Protein AF-A0A565EBA2-F1 (afdb_monomer_lite)

Radius of gyration: 13.95 Å; chains: 1; bounding box: 31×32×30 Å

pLDDT: mean 85.7, std 12.42, range [51.34, 98.19]

Secondary structure (DSSP, 8-state):
--S-TT-EEEEPHHHHHHH---TTS--HHHHHHHHTTTSS---EEEE--S-SS-TT---HHHHHHHHHHHHHHHTT-GGGS-B--

Structure (mmCIF, N/CA/C/O backbone):
data_AF-A0A565EBA2-F1
#
_entry.id   AF-A0A565EBA2-F1
#
loop_
_atom_site.group_PDB
_atom_site.id
_atom_site.type_symbol
_atom_site.label_atom_id
_atom_site.label_alt_id
_atom_site.label_comp_id
_atom_site.label_asym_id
_atom_site.label_entity_id
_atom_site.label_seq_id
_atom_site.pdbx_PDB_ins_code
_atom_site.Cartn_x
_atom_site.Cartn_y
_atom_site.Cartn_z
_atom_site.o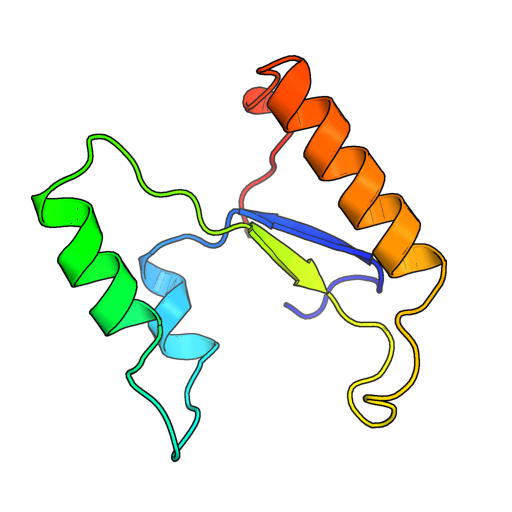ccupancy
_atom_site.B_iso_or_equiv
_atom_site.auth_seq_id
_atom_site.auth_comp_id
_atom_site.auth_asym_id
_atom_site.auth_atom_id
_atom_site.pdbx_PDB_model_num
ATOM 1 N N . MET A 1 1 ? -2.090 -2.342 -11.962 1.00 83.62 1 MET A N 1
ATOM 2 C CA . MET A 1 1 ? -3.111 -1.296 -11.729 1.00 83.62 1 MET A CA 1
ATOM 3 C C . MET A 1 1 ? -3.291 -0.365 -12.930 1.00 83.62 1 MET A C 1
ATOM 5 O O . MET A 1 1 ? -4.198 0.449 -12.881 1.00 83.62 1 MET A O 1
ATOM 9 N N . ASN A 1 2 ? -2.483 -0.499 -13.998 1.00 85.94 2 ASN A N 1
ATOM 10 C CA . ASN A 1 2 ? -2.519 0.384 -15.174 1.00 85.94 2 ASN A CA 1
ATOM 11 C C . ASN A 1 2 ? -2.374 1.872 -14.807 1.00 85.94 2 ASN A C 1
ATOM 13 O O . ASN A 1 2 ? -3.076 2.732 -15.326 1.00 85.94 2 ASN A O 1
ATOM 17 N N . LEU A 1 3 ? -1.492 2.133 -13.842 1.00 91.44 3 LEU A N 1
ATOM 18 C CA . LEU A 1 3 ? -1.094 3.470 -13.421 1.00 91.44 3 LEU A CA 1
ATOM 19 C C . LEU A 1 3 ? 0.303 3.765 -13.963 1.00 91.44 3 LEU A C 1
ATOM 21 O O . LEU A 1 3 ? 0.994 2.8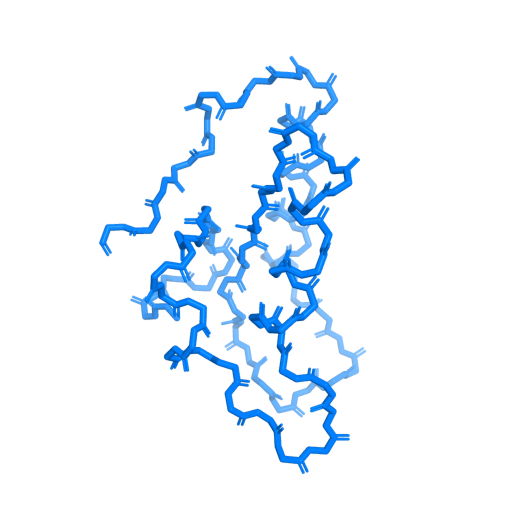70 -14.457 1.00 91.44 3 LEU A O 1
ATOM 25 N N . GLU A 1 4 ? 0.743 5.004 -13.800 1.00 93.44 4 GLU A N 1
ATOM 26 C CA . GLU A 1 4 ? 2.136 5.354 -14.035 1.00 93.44 4 GLU A CA 1
ATOM 27 C C . GLU A 1 4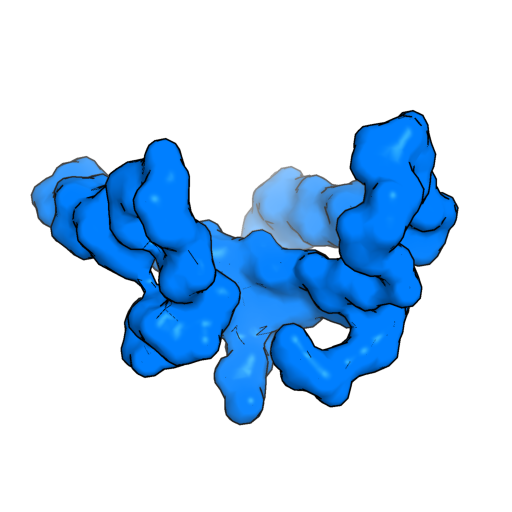 ? 3.068 4.593 -13.073 1.00 93.44 4 GLU A C 1
ATOM 29 O O . GLU A 1 4 ? 2.725 4.392 -11.900 1.00 93.44 4 GLU A O 1
ATOM 34 N N . PRO A 1 5 ? 4.267 4.175 -13.519 1.00 92.44 5 PRO A N 1
ATOM 35 C CA . PRO A 1 5 ? 5.254 3.557 -12.644 1.00 92.44 5 PRO A CA 1
ATOM 36 C C . PRO A 1 5 ? 5.516 4.377 -11.375 1.00 92.44 5 PRO A C 1
ATOM 38 O O . PRO A 1 5 ? 5.642 5.599 -11.413 1.00 92.44 5 PRO A O 1
ATOM 41 N N . GLY A 1 6 ? 5.612 3.707 -10.231 1.00 93.44 6 GLY A N 1
ATOM 42 C CA . GLY A 1 6 ? 5.783 4.337 -8.924 1.00 93.44 6 GLY A CA 1
ATOM 43 C C . GLY A 1 6 ? 4.503 4.914 -8.320 1.00 93.44 6 GLY A C 1
ATOM 44 O O . GLY A 1 6 ? 4.510 5.239 -7.135 1.00 93.44 6 GLY A O 1
ATOM 45 N N . GLU A 1 7 ? 3.387 5.012 -9.039 1.00 95.50 7 GLU A N 1
ATOM 46 C CA . GLU A 1 7 ? 2.133 5.351 -8.373 1.00 95.50 7 GLU A CA 1
ATOM 47 C C . GLU A 1 7 ? 1.715 4.260 -7.389 1.00 95.50 7 GLU A C 1
ATOM 49 O O . GLU A 1 7 ? 1.855 3.067 -7.660 1.00 95.50 7 GLU A O 1
ATOM 54 N N . PHE A 1 8 ? 1.166 4.677 -6.249 1.00 95.88 8 PHE A N 1
ATOM 55 C CA . PHE A 1 8 ? 0.647 3.766 -5.240 1.00 95.88 8 PHE A CA 1
ATOM 56 C C . PHE A 1 8 ? -0.811 4.056 -4.915 1.00 95.88 8 PHE A C 1
ATOM 58 O O . PHE A 1 8 ? -1.270 5.199 -5.019 1.00 95.88 8 PHE A O 1
ATOM 65 N N . ARG A 1 9 ? -1.541 3.007 -4.541 1.00 96.00 9 ARG A N 1
ATOM 66 C CA . ARG A 1 9 ? -2.943 3.073 -4.121 1.00 96.00 9 ARG A CA 1
ATOM 67 C C . ARG A 1 9 ? -3.216 2.074 -3.010 1.00 96.00 9 ARG A C 1
ATOM 69 O O . ARG A 1 9 ? -2.569 1.026 -2.937 1.00 96.00 9 ARG A O 1
ATOM 76 N N . VAL A 1 10 ? -4.206 2.387 -2.184 1.00 95.12 10 VAL A N 1
ATOM 77 C CA . VAL A 1 10 ? -4.854 1.386 -1.336 1.00 95.12 10 VAL A CA 1
ATOM 78 C C . VAL A 1 10 ? -5.689 0.490 -2.240 1.00 95.12 10 VAL A C 1
ATOM 80 O O . VAL A 1 10 ? -6.511 0.982 -3.012 1.00 95.12 10 VAL A O 1
ATOM 83 N N . ILE A 1 11 ? -5.442 -0.813 -2.181 1.00 92.06 11 ILE A N 1
ATOM 84 C CA . ILE A 1 11 ? -6.180 -1.809 -2.950 1.00 92.06 11 ILE A CA 1
ATOM 85 C C . ILE A 1 11 ? -7.391 -2.237 -2.111 1.00 92.06 11 ILE A C 1
ATOM 87 O O . ILE A 1 11 ? -7.189 -2.781 -1.022 1.00 92.06 11 ILE A O 1
ATOM 91 N N . PRO A 1 12 ? -8.625 -2.014 -2.592 1.00 89.00 12 PRO A N 1
ATOM 92 C CA . PRO A 1 12 ? -9.820 -2.484 -1.904 1.00 89.00 12 PRO A CA 1
ATOM 93 C C . PRO A 1 12 ? -9.899 -4.013 -1.906 1.00 89.00 12 PRO A C 1
ATOM 95 O O . PRO A 1 12 ? -9.453 -4.664 -2.860 1.00 89.00 12 PRO A O 1
ATOM 98 N N . SER A 1 13 ? -10.487 -4.581 -0.851 1.00 80.19 13 SER A N 1
ATOM 99 C CA . SER A 1 13 ? -10.637 -6.027 -0.629 1.00 80.19 13 SER A CA 1
ATOM 100 C C . SER A 1 13 ? -11.220 -6.749 -1.842 1.00 80.19 13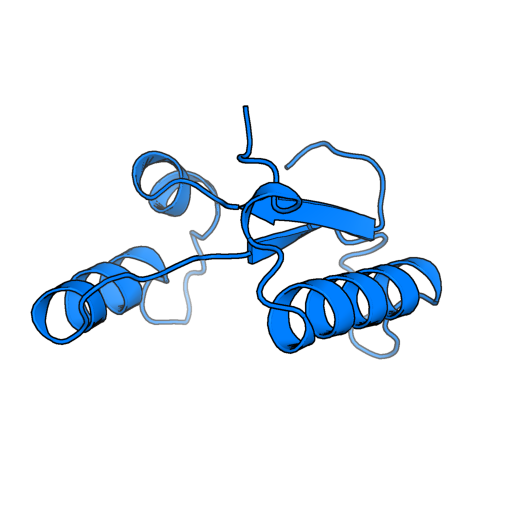 SER A C 1
ATOM 102 O O . SER A 1 13 ? -10.715 -7.791 -2.257 1.00 80.19 13 SER A O 1
ATOM 104 N N . GLU A 1 14 ? -12.215 -6.142 -2.484 1.00 79.00 14 GLU A N 1
ATOM 105 C CA . GLU A 1 14 ? -12.977 -6.717 -3.598 1.00 79.00 14 GLU A CA 1
ATOM 106 C C . GLU A 1 14 ? -12.139 -6.834 -4.880 1.00 79.00 14 GLU A C 1
ATOM 108 O O . GLU A 1 14 ? -12.521 -7.520 -5.831 1.00 79.00 14 GLU A O 1
ATOM 113 N N . ARG A 1 15 ? -10.992 -6.146 -4.941 1.00 79.62 15 ARG A N 1
ATOM 114 C CA . ARG A 1 15 ? -10.078 -6.196 -6.087 1.00 79.62 15 ARG A CA 1
ATOM 115 C C . ARG A 1 15 ? -8.912 -7.159 -5.897 1.00 79.62 15 ARG A C 1
ATOM 117 O O . ARG A 1 15 ? -8.236 -7.453 -6.880 1.00 79.62 15 ARG A O 1
ATOM 124 N N . ILE A 1 16 ? -8.677 -7.674 -4.692 1.00 76.25 16 ILE A N 1
ATOM 125 C CA . ILE A 1 16 ? -7.505 -8.511 -4.389 1.00 76.25 16 ILE A CA 1
ATOM 126 C C . ILE A 1 16 ? -7.532 -9.811 -5.203 1.00 76.25 16 ILE A C 1
ATOM 128 O O . ILE A 1 16 ? -6.518 -10.181 -5.796 1.00 76.25 16 ILE A O 1
ATOM 132 N N . ASP A 1 17 ? -8.701 -10.437 -5.346 1.00 65.81 17 ASP A N 1
ATOM 133 C CA . ASP A 1 17 ? -8.861 -11.674 -6.128 1.00 65.81 17 ASP A CA 1
ATOM 134 C C . ASP A 1 17 ? -8.555 -11.501 -7.625 1.00 65.81 17 ASP A C 1
ATOM 136 O O . ASP A 1 17 ? -8.192 -12.461 -8.302 1.00 65.81 17 ASP A O 1
ATOM 140 N N . LYS A 1 18 ? -8.640 -10.274 -8.158 1.00 61.06 18 LYS A N 1
ATOM 141 C CA . LYS A 1 18 ? -8.359 -9.979 -9.574 1.00 61.06 18 LYS A CA 1
ATOM 142 C C . LYS A 1 18 ? -6.875 -9.747 -9.867 1.00 61.06 18 LYS A C 1
ATOM 144 O O . LYS A 1 18 ? -6.485 -9.790 -11.031 1.00 61.06 18 LYS A O 1
ATOM 149 N N . PHE A 1 19 ? -6.053 -9.471 -8.851 1.00 58.22 19 PHE A N 1
ATOM 150 C CA . PHE A 1 19 ? -4.660 -9.040 -9.037 1.00 58.22 19 PHE A CA 1
ATOM 151 C C . PHE A 1 19 ? -3.609 -10.113 -8.721 1.00 58.22 19 PHE A C 1
ATOM 153 O O . PHE A 1 19 ? -2.477 -9.978 -9.181 1.00 58.22 19 PHE A O 1
ATOM 160 N N . TYR A 1 20 ? -3.948 -11.165 -7.967 1.00 60.19 20 TYR A N 1
ATOM 161 C CA . TYR A 1 20 ? -2.947 -12.046 -7.343 1.00 60.19 20 TYR A CA 1
ATOM 162 C C . TYR A 1 20 ? -3.185 -13.543 -7.588 1.00 60.19 20 TYR A C 1
ATOM 164 O O . TYR A 1 20 ? -3.047 -14.366 -6.683 1.00 60.19 20 TYR A O 1
ATOM 172 N N . LEU A 1 21 ? -3.490 -13.913 -8.834 1.00 53.75 21 LEU A N 1
ATOM 173 C CA . LEU A 1 21 ? -3.439 -15.306 -9.286 1.00 53.75 21 LEU A CA 1
ATOM 174 C C . LEU A 1 21 ? -1.972 -15.737 -9.458 1.00 53.75 21 LEU A C 1
ATOM 176 O O . LEU A 1 21 ? -1.450 -15.763 -10.569 1.00 53.75 21 LEU A O 1
ATOM 180 N N . THR A 1 22 ? -1.279 -16.047 -8.362 1.00 53.28 22 THR A N 1
ATOM 181 C CA . THR A 1 22 ? 0.025 -16.727 -8.431 1.00 53.28 22 THR A CA 1
ATOM 182 C C . THR A 1 22 ? -0.167 -18.201 -8.105 1.00 53.28 22 THR A C 1
ATOM 184 O O . THR A 1 22 ? -0.671 -18.533 -7.037 1.00 53.28 22 THR A O 1
ATOM 187 N N . THR A 1 23 ? 0.245 -19.094 -8.999 1.00 51.34 23 THR A N 1
ATOM 188 C CA . THR A 1 23 ? 0.011 -20.549 -8.925 1.00 51.34 23 THR A CA 1
ATOM 189 C C . THR A 1 23 ? 0.946 -21.311 -7.978 1.00 51.34 23 THR A C 1
ATOM 191 O O . THR A 1 23 ? 0.881 -22.534 -7.916 1.00 51.34 23 THR A O 1
ATOM 194 N N . HIS A 1 24 ? 1.791 -20.619 -7.207 1.00 62.09 24 HIS A N 1
ATOM 195 C CA . HIS A 1 24 ? 2.789 -21.255 -6.336 1.00 62.09 24 HIS A CA 1
ATOM 196 C C . HIS A 1 24 ? 2.716 -20.854 -4.852 1.00 62.09 24 HIS A C 1
ATOM 198 O O . HIS A 1 24 ? 3.539 -21.329 -4.080 1.00 62.09 24 HIS A O 1
ATOM 204 N N . ASN A 1 25 ? 1.743 -20.035 -4.426 1.00 62.81 25 ASN A N 1
ATOM 205 C CA . ASN A 1 25 ? 1.639 -19.545 -3.042 1.00 62.81 25 ASN A CA 1
ATOM 206 C C . ASN A 1 25 ? 0.185 -19.449 -2.546 1.00 62.81 25 ASN A C 1
ATOM 208 O O . ASN A 1 25 ? -0.753 -19.455 -3.341 1.00 62.81 25 ASN A O 1
ATOM 212 N N . ILE A 1 26 ? 0.012 -19.318 -1.221 1.00 73.12 26 ILE A N 1
ATOM 213 C CA . ILE A 1 26 ? -1.271 -18.959 -0.593 1.00 73.12 26 ILE A CA 1
ATOM 214 C C . ILE A 1 26 ? -1.800 -17.676 -1.260 1.00 73.12 26 ILE A C 1
ATOM 216 O O . ILE A 1 26 ? -1.064 -16.686 -1.300 1.00 73.12 26 ILE A O 1
ATOM 220 N N . PRO A 1 27 ? -3.051 -17.657 -1.758 1.00 81.00 27 PRO A N 1
ATOM 221 C CA . PRO A 1 27 ? -3.638 -16.455 -2.334 1.00 81.00 27 PRO A CA 1
ATOM 222 C C . PRO A 1 27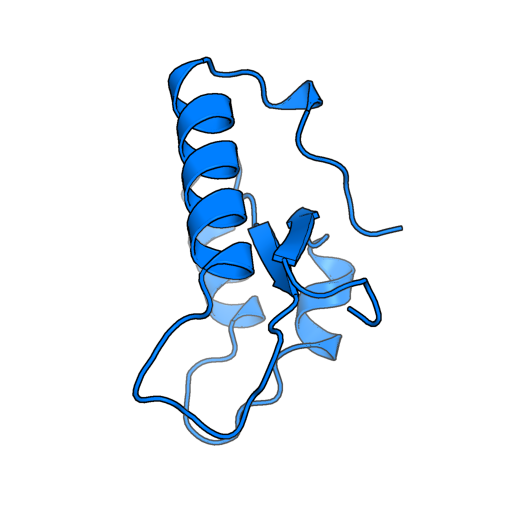 ? -3.595 -15.296 -1.337 1.00 81.00 27 PRO A C 1
ATOM 224 O O . PRO A 1 27 ? -3.978 -15.450 -0.176 1.00 81.00 27 PRO A O 1
ATOM 227 N N . LEU A 1 28 ? -3.153 -14.119 -1.783 1.00 84.12 28 LEU A N 1
ATOM 228 C CA . LEU A 1 28 ? -3.060 -12.939 -0.919 1.00 84.12 28 LEU A CA 1
ATOM 229 C C . LEU A 1 28 ? -4.418 -12.580 -0.291 1.00 84.12 28 LEU A C 1
ATOM 231 O O . LEU A 1 28 ? -4.473 -12.176 0.869 1.00 84.12 28 LEU A O 1
ATOM 235 N N . SER A 1 29 ? -5.512 -12.787 -1.027 1.00 82.81 29 SER A N 1
ATOM 236 C CA . SER A 1 29 ? -6.874 -12.619 -0.516 1.00 82.81 29 SER A CA 1
ATOM 237 C C . SER A 1 29 ? -7.188 -13.561 0.643 1.00 82.81 29 SER A C 1
ATOM 239 O O . SER A 1 29 ? -7.750 -13.125 1.647 1.00 82.81 29 SER A O 1
ATOM 241 N N . LEU A 1 30 ? -6.754 -14.823 0.566 1.00 84.25 30 LEU A N 1
ATOM 242 C CA . LEU A 1 30 ? -6.917 -15.779 1.658 1.00 84.25 30 LEU A CA 1
ATOM 243 C C . LEU A 1 30 ? -6.146 -15.329 2.906 1.00 84.25 30 LEU A C 1
ATOM 245 O O . LEU A 1 30 ? -6.715 -15.324 3.997 1.00 84.25 30 LEU A O 1
ATOM 249 N N . LEU A 1 31 ? -4.892 -14.890 2.754 1.00 87.12 31 LEU A N 1
ATOM 250 C CA . LEU A 1 31 ? -4.090 -14.374 3.870 1.00 87.12 31 LEU A CA 1
ATOM 251 C C . LEU A 1 31 ? -4.757 -13.167 4.546 1.00 87.12 31 LEU A C 1
ATOM 253 O O . LEU A 1 31 ? -4.863 -13.129 5.770 1.00 87.12 31 LEU A O 1
ATOM 257 N N . ILE A 1 32 ? -5.228 -12.199 3.759 1.00 88.06 32 ILE A N 1
ATOM 258 C CA . ILE A 1 32 ? -5.889 -10.995 4.282 1.00 88.06 32 ILE A CA 1
ATOM 259 C C . ILE A 1 32 ? -7.190 -11.364 4.998 1.00 88.06 32 ILE A C 1
ATOM 261 O O . ILE A 1 32 ? -7.371 -10.968 6.147 1.00 88.06 32 ILE A O 1
ATOM 265 N N . SER A 1 33 ? -8.018 -12.230 4.404 1.00 86.94 33 SER A N 1
ATOM 266 C CA . SER A 1 33 ? -9.258 -12.706 5.036 1.00 86.94 33 SER A CA 1
ATOM 267 C C . SER A 1 33 ? -9.025 -13.433 6.365 1.00 86.94 33 SER A C 1
ATOM 269 O O . SER A 1 33 ? -9.887 -13.433 7.245 1.00 86.94 33 SER A O 1
ATOM 271 N N . TYR A 1 34 ? -7.863 -14.074 6.522 1.00 89.69 34 TYR A N 1
ATOM 272 C CA . TYR A 1 34 ? -7.468 -14.694 7.778 1.00 89.69 34 TYR A CA 1
ATOM 273 C C . TYR A 1 34 ? -7.079 -13.637 8.815 1.00 89.69 34 TYR A C 1
ATOM 275 O O . TYR A 1 34 ? -7.555 -13.706 9.946 1.00 89.69 34 TYR A O 1
ATOM 283 N N . LEU A 1 35 ? -6.249 -12.659 8.439 1.00 91.38 35 LEU A N 1
ATOM 284 C CA . LEU A 1 35 ? -5.791 -11.587 9.329 1.00 91.38 35 LEU A CA 1
ATOM 285 C C . LEU A 1 35 ? -6.937 -10.690 9.804 1.00 91.38 35 LEU A C 1
ATOM 287 O O . LEU A 1 35 ? -6.974 -10.358 10.988 1.00 91.38 35 LEU A O 1
ATOM 291 N N . ASP A 1 36 ? -7.899 -10.372 8.936 1.00 90.25 36 ASP A N 1
ATOM 292 C CA . ASP A 1 36 ? -9.060 -9.524 9.250 1.00 90.25 36 ASP A CA 1
ATOM 293 C C . ASP A 1 36 ? -9.922 -10.064 10.403 1.00 90.25 36 ASP A C 1
ATOM 295 O O . ASP A 1 36 ? -10.644 -9.307 11.046 1.00 90.25 36 ASP A O 1
ATOM 299 N N . LYS A 1 37 ? -9.822 -11.361 10.724 1.00 93.31 37 LYS A N 1
ATOM 300 C CA . LYS A 1 37 ? -10.497 -11.961 11.889 1.00 93.31 37 LYS A CA 1
ATOM 301 C C . LYS A 1 37 ? -9.853 -11.583 13.224 1.00 93.31 37 LYS A C 1
ATOM 303 O O . LYS A 1 37 ? -10.487 -11.736 14.265 1.00 93.31 37 LYS A O 1
ATOM 308 N N . TRP A 1 38 ? -8.597 -11.141 13.203 1.00 96.00 38 TRP A N 1
ATOM 309 C CA . TRP A 1 38 ? -7.767 -10.929 14.392 1.00 96.00 38 TRP A CA 1
ATOM 310 C C . TRP A 1 38 ? -7.312 -9.478 14.570 1.00 96.00 38 TRP A C 1
ATOM 312 O O . TRP A 1 38 ? -6.824 -9.124 15.643 1.00 96.00 38 TRP A O 1
ATOM 322 N N . VAL A 1 39 ? -7.451 -8.632 13.545 1.00 94.50 39 VAL A N 1
ATOM 323 C CA . VAL A 1 39 ? -7.017 -7.227 13.571 1.00 94.50 39 VAL A CA 1
ATOM 324 C C . VAL A 1 39 ? -8.186 -6.280 13.321 1.00 94.50 39 VAL A C 1
ATOM 326 O O . VAL A 1 39 ? -9.152 -6.628 12.656 1.00 94.50 39 VAL A O 1
ATOM 329 N N . GLY A 1 40 ? -8.094 -5.047 13.828 1.00 91.69 40 GLY A N 1
ATOM 330 C CA . GLY A 1 40 ? -9.162 -4.058 13.644 1.00 91.69 40 GLY A CA 1
ATOM 331 C C . GLY A 1 40 ? -9.273 -3.507 12.217 1.00 91.69 40 GLY A C 1
ATOM 332 O O . GLY A 1 40 ? -10.354 -3.100 11.804 1.00 91.69 40 GLY A O 1
ATOM 333 N N . LYS A 1 41 ? -8.161 -3.447 11.472 1.00 89.38 41 LYS A N 1
ATOM 334 C CA . LYS A 1 41 ? -8.134 -2.958 10.087 1.00 89.38 41 LYS A CA 1
ATOM 335 C C . LYS A 1 41 ? -6.887 -3.438 9.351 1.00 89.38 41 LYS A C 1
ATOM 337 O O . LYS A 1 41 ? -5.774 -3.171 9.806 1.00 89.38 41 LYS A O 1
ATOM 342 N N . THR A 1 42 ? -7.078 -4.030 8.178 1.00 90.50 42 THR A N 1
ATOM 343 C CA . THR A 1 42 ? -6.004 -4.313 7.218 1.00 90.50 42 THR A CA 1
ATOM 344 C C . THR A 1 42 ? -6.019 -3.269 6.104 1.00 90.50 42 THR A C 1
ATOM 346 O O . THR A 1 42 ? -7.076 -2.847 5.641 1.00 90.50 42 THR A O 1
ATOM 349 N N . ILE A 1 43 ? -4.840 -2.811 5.681 1.00 91.44 43 ILE A N 1
ATOM 350 C CA . ILE A 1 43 ? -4.684 -1.882 4.555 1.00 91.44 43 ILE A CA 1
ATOM 351 C C . ILE A 1 43 ? -3.656 -2.481 3.604 1.00 91.44 43 ILE A C 1
ATOM 353 O O . ILE A 1 43 ? -2.483 -2.600 3.957 1.00 91.44 43 ILE A O 1
ATOM 357 N N . LEU A 1 44 ? -4.086 -2.834 2.394 1.00 92.38 44 LEU A N 1
ATOM 358 C CA . LEU A 1 44 ? -3.189 -3.284 1.337 1.00 92.38 44 LEU A CA 1
ATOM 359 C C . LEU A 1 44 ? -2.774 -2.086 0.483 1.00 92.38 44 LEU A C 1
ATOM 361 O O . LEU A 1 44 ? -3.619 -1.443 -0.130 1.00 92.38 44 LEU A O 1
ATOM 365 N N . ILE A 1 45 ? -1.476 -1.787 0.427 1.00 94.31 45 ILE A N 1
ATOM 366 C CA . ILE A 1 45 ? -0.928 -0.702 -0.397 1.00 94.31 45 ILE A CA 1
ATOM 367 C C . ILE A 1 45 ? -0.115 -1.324 -1.530 1.00 94.31 45 ILE A C 1
ATOM 369 O O . ILE A 1 45 ? 0.894 -1.982 -1.284 1.00 94.31 45 ILE A O 1
ATOM 373 N N . GLY A 1 46 ? -0.549 -1.112 -2.770 1.00 92.31 46 GLY A N 1
ATOM 374 C CA . GLY A 1 46 ? 0.181 -1.535 -3.964 1.00 92.31 46 GLY A CA 1
ATOM 375 C C . GLY A 1 46 ? 0.972 -0.382 -4.568 1.00 92.31 46 GLY A C 1
ATOM 376 O O . GLY A 1 46 ? 0.471 0.739 -4.609 1.00 92.31 46 GLY A O 1
ATOM 377 N N . ILE A 1 47 ? 2.173 -0.662 -5.083 1.00 93.75 47 ILE A N 1
ATOM 378 C CA . ILE A 1 47 ? 2.969 0.268 -5.900 1.00 93.75 47 ILE A CA 1
ATOM 379 C C . ILE A 1 47 ? 3.050 -0.304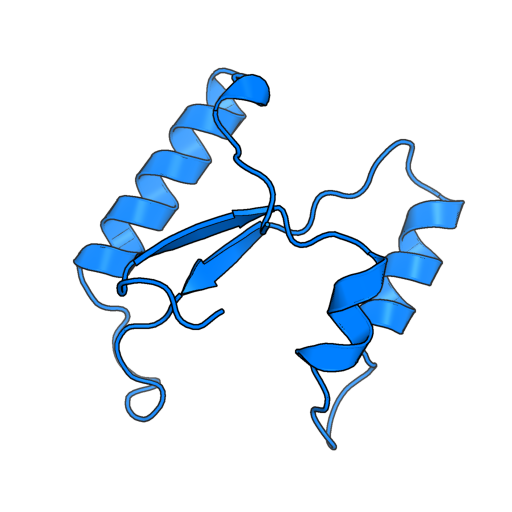 -7.315 1.00 93.75 47 ILE A C 1
ATOM 381 O O . ILE A 1 47 ? 3.367 -1.480 -7.485 1.00 93.75 47 ILE A O 1
ATOM 385 N N . GLN A 1 48 ? 2.755 0.504 -8.329 1.00 91.75 48 GLN A N 1
ATOM 386 C CA . GLN A 1 48 ? 2.824 0.091 -9.725 1.00 91.75 48 GLN A CA 1
ATOM 387 C C . GLN A 1 48 ? 4.295 -0.044 -10.150 1.00 91.75 48 GLN A C 1
ATOM 389 O O . GLN A 1 48 ? 5.002 0.963 -10.158 1.00 91.75 48 GLN A O 1
ATOM 394 N N . PRO A 1 49 ? 4.775 -1.247 -10.506 1.00 88.50 49 PRO A N 1
ATOM 395 C CA . PRO A 1 49 ? 6.158 -1.447 -10.925 1.00 88.50 49 PRO A CA 1
ATOM 396 C C . PRO A 1 49 ? 6.439 -0.800 -12.284 1.00 88.50 49 PRO A C 1
ATOM 398 O O . PRO A 1 49 ? 5.539 -0.628 -13.105 1.00 88.50 49 PRO A O 1
ATOM 401 N N . GLU A 1 50 ? 7.711 -0.471 -12.514 1.00 86.31 50 GLU A N 1
ATOM 402 C CA . GLU A 1 50 ? 8.212 0.038 -13.797 1.00 86.31 50 GLU A CA 1
ATOM 403 C C . GLU A 1 50 ? 8.560 -1.091 -14.773 1.00 86.31 50 GLU A C 1
ATOM 405 O O . GLU A 1 50 ? 8.287 -0.989 -15.963 1.00 86.31 50 GLU A O 1
ATOM 410 N N . ARG A 1 51 ? 9.147 -2.179 -14.262 1.00 81.25 51 ARG A N 1
ATOM 411 C CA . ARG A 1 51 ? 9.500 -3.388 -15.012 1.00 81.25 51 ARG A CA 1
ATOM 412 C C . ARG A 1 51 ? 9.252 -4.603 -14.131 1.00 81.25 51 ARG A C 1
ATOM 414 O O . ARG A 1 51 ? 9.478 -4.534 -12.925 1.00 81.25 51 ARG A O 1
ATOM 421 N N . MET A 1 52 ? 8.799 -5.695 -14.737 1.00 73.88 52 MET A N 1
ATOM 422 C CA . MET A 1 52 ? 8.573 -6.974 -14.047 1.00 73.88 52 MET A CA 1
ATOM 423 C C . MET A 1 52 ? 9.743 -7.955 -14.214 1.00 73.88 52 MET A C 1
ATOM 425 O O . MET A 1 52 ? 9.803 -8.961 -13.520 1.00 73.88 52 MET A O 1
ATOM 429 N N . GLU A 1 53 ? 10.648 -7.672 -15.151 1.00 68.25 53 GLU A N 1
ATOM 430 C CA . GLU A 1 53 ? 11.633 -8.628 -15.673 1.00 68.25 53 GLU A CA 1
ATOM 431 C C . GLU A 1 53 ? 12.938 -8.643 -14.860 1.00 68.25 53 GLU A C 1
ATOM 433 O O . GLU A 1 53 ? 13.567 -9.688 -14.703 1.00 68.25 53 GLU A O 1
ATOM 438 N N . ASP A 1 54 ? 13.314 -7.502 -14.274 1.00 57.00 54 ASP A N 1
ATOM 439 C CA . ASP A 1 54 ? 14.573 -7.337 -13.548 1.00 57.00 54 ASP A CA 1
ATOM 440 C C . ASP A 1 54 ? 14.359 -7.410 -12.031 1.00 57.00 54 ASP A C 1
ATOM 442 O O . ASP A 1 54 ? 14.324 -6.400 -11.324 1.00 57.00 54 ASP A O 1
ATOM 446 N N . PHE A 1 55 ? 14.294 -8.631 -11.494 1.00 62.06 55 PHE A N 1
ATOM 447 C CA . PHE A 1 55 ? 14.264 -8.881 -10.042 1.00 62.06 55 PHE A CA 1
ATOM 448 C C . PHE A 1 55 ? 15.512 -8.375 -9.295 1.00 62.06 55 PHE A C 1
ATOM 450 O O . PHE A 1 55 ? 15.565 -8.428 -8.068 1.00 62.06 55 PHE A O 1
ATOM 457 N N . GLN A 1 56 ? 16.536 -7.901 -10.010 1.00 64.75 56 GLN A N 1
ATOM 458 C CA . GLN A 1 56 ? 17.812 -7.519 -9.413 1.00 64.75 56 GLN A CA 1
ATOM 459 C C . GLN A 1 56 ? 17.831 -6.090 -8.861 1.00 64.75 56 GLN A C 1
ATOM 461 O O . GLN A 1 56 ? 18.603 -5.822 -7.938 1.00 64.75 56 GLN A O 1
ATOM 466 N N . ARG A 1 57 ? 17.034 -5.150 -9.401 1.00 77.12 57 ARG A N 1
ATOM 467 C CA . ARG A 1 57 ? 17.072 -3.741 -8.963 1.00 77.12 57 ARG A CA 1
ATOM 468 C C . ARG A 1 57 ? 15.713 -3.052 -9.031 1.00 77.12 57 ARG A C 1
ATOM 470 O O . ARG A 1 57 ? 15.149 -2.839 -10.097 1.00 77.12 57 ARG A O 1
ATOM 477 N N . ILE A 1 58 ? 15.255 -2.588 -7.871 1.00 83.50 58 ILE A N 1
ATOM 478 C CA . ILE A 1 58 ? 14.097 -1.698 -7.752 1.00 83.50 58 ILE A CA 1
ATOM 479 C C . ILE A 1 58 ? 14.466 -0.327 -8.327 1.00 83.50 58 ILE A C 1
ATOM 481 O O . ILE A 1 58 ? 15.485 0.252 -7.934 1.00 83.50 58 ILE A O 1
ATOM 485 N N . SER A 1 59 ? 13.631 0.212 -9.219 1.00 88.12 59 SER A N 1
ATOM 486 C CA . SER A 1 59 ? 13.885 1.515 -9.834 1.00 88.12 59 SER A CA 1
ATOM 487 C C . SER A 1 59 ? 13.849 2.656 -8.816 1.00 88.12 59 SER A C 1
ATOM 489 O O . SER A 1 59 ? 13.166 2.588 -7.790 1.00 88.12 59 SER A O 1
ATOM 491 N N . LYS A 1 60 ? 14.579 3.742 -9.103 1.00 90.44 60 LYS A N 1
ATOM 492 C CA . LYS A 1 60 ? 14.624 4.925 -8.228 1.00 90.44 60 LYS A CA 1
ATOM 493 C C . LYS A 1 60 ? 13.218 5.475 -7.957 1.00 90.44 60 LYS A C 1
ATOM 495 O O . LYS A 1 60 ? 12.906 5.785 -6.813 1.00 90.44 60 LYS A O 1
ATOM 500 N N . ARG A 1 61 ? 12.360 5.491 -8.985 1.00 91.62 61 ARG A N 1
ATOM 501 C CA . ARG A 1 61 ? 10.964 5.941 -8.895 1.00 91.62 61 ARG A CA 1
ATOM 502 C C . ARG A 1 61 ? 10.169 5.118 -7.878 1.00 91.62 61 ARG A C 1
ATOM 504 O O . ARG A 1 61 ? 9.487 5.692 -7.038 1.00 91.62 61 ARG A O 1
ATOM 511 N N . LEU A 1 62 ? 10.316 3.790 -7.884 1.00 91.44 62 LEU A N 1
ATOM 512 C CA . LEU A 1 62 ? 9.688 2.923 -6.878 1.00 91.44 62 LEU A CA 1
ATOM 513 C C . LEU A 1 62 ? 10.225 3.172 -5.467 1.00 91.44 62 LEU A C 1
ATOM 515 O O . LEU A 1 62 ? 9.453 3.189 -4.510 1.00 91.44 62 LEU A O 1
ATOM 519 N N . GLN A 1 63 ? 11.537 3.365 -5.330 1.00 92.69 63 GLN A N 1
ATOM 520 C CA . GLN A 1 63 ? 12.146 3.649 -4.031 1.00 92.69 63 GLN A CA 1
ATOM 521 C C . GLN A 1 63 ? 11.656 4.980 -3.449 1.00 92.69 63 GLN A C 1
ATOM 523 O O . GLN A 1 63 ? 11.400 5.066 -2.248 1.00 92.69 63 GLN A O 1
ATOM 528 N N . ASP A 1 64 ? 11.514 6.010 -4.286 1.00 95.69 64 ASP A N 1
ATOM 529 C CA . ASP A 1 64 ? 10.963 7.308 -3.889 1.00 95.69 64 ASP A CA 1
ATOM 530 C C . ASP A 1 64 ? 9.513 7.168 -3.413 1.00 95.69 64 ASP A C 1
ATOM 532 O O . ASP A 1 64 ? 9.152 7.692 -2.356 1.00 95.69 64 ASP A O 1
ATOM 536 N N . SER A 1 65 ? 8.702 6.378 -4.117 1.00 95.81 65 SER A N 1
ATOM 537 C CA . SER A 1 65 ? 7.329 6.085 -3.701 1.00 95.81 65 SER A CA 1
ATOM 538 C C . SER A 1 65 ? 7.257 5.317 -2.384 1.00 95.81 65 SER A C 1
ATOM 540 O O . SER A 1 65 ? 6.458 5.668 -1.518 1.00 95.81 65 SER A O 1
ATOM 542 N N . ALA A 1 66 ? 8.121 4.321 -2.178 1.00 95.12 66 ALA A N 1
ATOM 543 C CA . ALA A 1 66 ? 8.201 3.600 -0.910 1.00 95.12 66 ALA A CA 1
ATOM 544 C C . ALA A 1 66 ? 8.581 4.535 0.252 1.00 95.12 66 ALA A C 1
ATOM 546 O O . ALA A 1 66 ? 7.955 4.489 1.313 1.00 95.12 66 ALA A O 1
ATOM 547 N N . ARG A 1 67 ? 9.550 5.439 0.043 1.00 97.19 67 ARG A N 1
ATOM 548 C CA . ARG A 1 67 ? 9.911 6.478 1.024 1.00 97.19 67 ARG A CA 1
ATOM 549 C C . ARG A 1 67 ? 8.737 7.405 1.337 1.00 97.19 67 ARG A C 1
ATOM 551 O O . ARG A 1 67 ? 8.513 7.714 2.505 1.00 97.19 67 ARG A O 1
ATOM 558 N N . ASN A 1 68 ? 7.975 7.810 0.321 1.00 97.19 68 ASN A N 1
ATOM 559 C CA . ASN A 1 68 ? 6.788 8.642 0.504 1.00 97.19 68 ASN A CA 1
ATOM 560 C C . ASN A 1 68 ? 5.736 7.935 1.378 1.00 97.19 68 ASN A C 1
ATOM 562 O O . ASN A 1 68 ? 5.291 8.488 2.381 1.00 97.19 68 ASN A O 1
ATOM 566 N N . ILE A 1 69 ? 5.422 6.670 1.076 1.00 97.19 69 ILE A N 1
ATOM 567 C CA . ILE A 1 69 ? 4.494 5.862 1.884 1.00 97.19 69 ILE A CA 1
ATOM 568 C C . ILE A 1 69 ? 4.972 5.776 3.340 1.00 97.19 69 ILE A C 1
ATOM 570 O O . ILE A 1 69 ? 4.184 6.005 4.255 1.00 97.19 69 ILE A O 1
ATOM 574 N N . ILE A 1 70 ? 6.260 5.506 3.577 1.00 97.12 70 ILE A N 1
ATOM 575 C CA . ILE A 1 70 ? 6.826 5.440 4.935 1.00 97.12 70 ILE A CA 1
ATOM 576 C C . ILE A 1 70 ? 6.610 6.758 5.692 1.00 97.12 70 ILE A C 1
ATOM 578 O O . ILE A 1 70 ? 6.221 6.739 6.862 1.00 97.12 70 ILE A O 1
ATOM 582 N N . GLU A 1 71 ? 6.822 7.903 5.046 1.00 98.19 71 GLU A N 1
ATOM 583 C CA . GLU A 1 71 ? 6.606 9.212 5.668 1.00 98.19 71 GLU A CA 1
ATOM 584 C C . GLU A 1 71 ? 5.127 9.487 5.973 1.00 98.19 71 GLU A C 1
ATOM 586 O O . GLU A 1 71 ? 4.819 10.016 7.046 1.00 98.19 71 GLU A O 1
ATOM 591 N N . ILE A 1 72 ? 4.210 9.072 5.094 1.00 97.62 72 ILE A N 1
ATOM 592 C CA . ILE A 1 72 ? 2.761 9.132 5.341 1.00 97.62 72 ILE A CA 1
ATOM 593 C C . ILE A 1 72 ? 2.397 8.309 6.584 1.00 97.62 72 ILE A C 1
ATOM 595 O O . ILE A 1 72 ? 1.708 8.810 7.479 1.00 97.62 72 ILE A O 1
ATOM 599 N N . LEU A 1 73 ? 2.898 7.072 6.673 1.00 96.12 73 LEU A N 1
ATOM 600 C CA . LEU A 1 73 ? 2.626 6.159 7.787 1.00 96.12 73 LEU A CA 1
ATOM 601 C C . LEU A 1 73 ? 3.196 6.688 9.110 1.00 96.12 73 LEU A C 1
ATOM 603 O O . LEU A 1 73 ? 2.481 6.731 10.112 1.00 96.12 73 LEU A O 1
ATOM 607 N N . LYS A 1 74 ? 4.447 7.168 9.116 1.00 97.31 74 LYS A N 1
ATOM 608 C CA . LYS A 1 74 ? 5.088 7.759 10.307 1.00 97.31 74 LYS A CA 1
ATOM 609 C C . LYS A 1 74 ? 4.329 8.977 10.824 1.00 97.31 74 LYS A C 1
ATOM 611 O O . LYS A 1 74 ? 4.178 9.139 12.033 1.00 97.31 74 LYS A O 1
ATOM 616 N N . LYS A 1 75 ? 3.831 9.820 9.917 1.00 97.88 75 LYS A N 1
ATOM 617 C CA . LYS A 1 75 ? 3.041 11.014 10.257 1.00 97.88 75 LYS A CA 1
ATOM 618 C C . LYS A 1 75 ? 1.558 10.705 10.493 1.00 97.88 75 LYS A C 1
ATOM 620 O O . LYS A 1 75 ? 0.801 11.630 10.772 1.00 97.88 75 LYS A O 1
ATOM 625 N N . LYS A 1 76 ? 1.142 9.434 10.385 1.00 94.94 76 LYS A N 1
ATOM 626 C CA . LYS A 1 76 ? -0.251 8.969 10.510 1.00 94.94 76 LYS A CA 1
ATOM 627 C C . LYS A 1 76 ? -1.224 9.708 9.580 1.00 94.94 76 LYS A C 1
ATOM 629 O O . LYS A 1 76 ? -2.395 9.878 9.910 1.00 94.94 76 LYS A O 1
ATOM 634 N N . LYS A 1 77 ? -0.755 10.150 8.410 1.00 96.31 77 LYS A N 1
ATOM 635 C CA . LYS A 1 77 ? -1.548 10.930 7.448 1.00 96.31 77 LYS A CA 1
ATOM 636 C C . LYS A 1 77 ? -2.316 10.032 6.480 1.00 96.31 77 LYS A C 1
ATOM 638 O O . LYS A 1 77 ? -2.202 10.165 5.266 1.00 96.31 77 LYS A O 1
ATOM 643 N N . PHE A 1 78 ? -3.087 9.089 7.015 1.00 91.88 78 PHE A N 1
ATOM 644 C CA . PHE A 1 78 ? -3.757 8.054 6.219 1.00 91.88 78 PHE A CA 1
ATOM 645 C C . PHE A 1 78 ? -4.704 8.610 5.143 1.00 91.88 78 PHE A C 1
ATOM 647 O O . PHE A 1 78 ? -4.911 7.950 4.134 1.00 91.88 78 PHE A O 1
ATOM 654 N N . GLN A 1 79 ? -5.211 9.834 5.304 1.00 92.81 79 GLN A N 1
ATOM 655 C CA . GLN A 1 79 ? -5.998 10.553 4.297 1.00 92.81 79 GLN A CA 1
ATOM 656 C C . GLN A 1 79 ? -5.247 10.830 2.980 1.00 92.81 79 GLN A C 1
ATOM 658 O O . GLN A 1 79 ? -5.878 11.100 1.963 1.00 92.81 79 GLN A O 1
ATOM 663 N N . GLU A 1 80 ? -3.911 10.780 2.980 1.00 94.25 80 GLU A N 1
ATOM 664 C CA . GLU A 1 80 ? -3.095 10.928 1.767 1.00 94.25 80 GLU A CA 1
ATOM 665 C C . GLU A 1 80 ? -3.030 9.625 0.947 1.00 94.25 80 GLU A C 1
ATOM 667 O O . GLU A 1 80 ? -2.658 9.644 -0.229 1.00 94.25 80 GLU A O 1
ATOM 672 N N . LEU A 1 81 ? -3.424 8.491 1.539 1.00 94.50 81 LEU A N 1
ATOM 673 C CA . LEU A 1 81 ? -3.492 7.205 0.854 1.00 94.50 81 LEU A CA 1
ATOM 674 C C . LEU A 1 81 ? -4.782 7.126 0.032 1.00 94.50 81 LEU A C 1
ATOM 676 O O . LEU A 1 81 ? -5.863 6.864 0.556 1.00 94.50 81 LEU A O 1
ATOM 680 N N . ARG A 1 82 ? -4.662 7.347 -1.278 1.00 94.81 82 ARG A N 1
ATOM 681 C CA . ARG A 1 82 ? -5.794 7.256 -2.207 1.00 94.81 82 ARG A CA 1
ATOM 682 C C . ARG A 1 82 ? -6.147 5.803 -2.494 1.00 94.81 82 ARG A C 1
ATOM 684 O O . ARG A 1 82 ? -5.264 4.986 -2.759 1.00 94.81 82 ARG A O 1
ATOM 691 N N . GLU A 1 83 ? -7.436 5.508 -2.500 1.00 93.31 83 GLU A N 1
ATOM 692 C CA . GLU A 1 83 ? -7.956 4.207 -2.905 1.00 93.31 83 GLU A CA 1
ATOM 693 C C . GLU A 1 83 ? -7.878 4.025 -4.425 1.00 93.31 83 GLU A C 1
ATOM 695 O O . GLU A 1 83 ? -7.928 4.991 -5.194 1.00 93.31 83 GLU A O 1
ATOM 700 N N . LEU A 1 84 ? -7.693 2.782 -4.864 1.00 91.00 84 LEU A N 1
ATOM 701 C CA . LEU A 1 84 ? -7.703 2.422 -6.272 1.00 91.00 84 LEU A CA 1
ATOM 702 C C . LEU A 1 84 ? -9.140 2.494 -6.809 1.00 91.00 84 LEU A C 1
ATOM 704 O O . LEU A 1 84 ? -9.937 1.587 -6.567 1.00 91.00 84 LEU A O 1
ATOM 708 N N . SER A 1 85 ? -9.429 3.567 -7.550 1.00 83.94 85 SER A N 1
ATOM 709 C CA . SER A 1 85 ? -10.702 3.795 -8.251 1.00 83.94 85 SER A CA 1
ATOM 710 C C . SER A 1 85 ? -11.010 2.741 -9.299 1.00 83.94 85 SER A C 1
ATOM 712 O O . SER A 1 85 ? -10.080 2.126 -9.868 1.00 83.94 85 SER A O 1
#

Sequence (85 aa):
MNLEPGEFRVIPSERIDKFYLTTHNIPLSLLISYLDKWVGKTILIGIQPERMEDFQRISKRLQDSARNIIEILKKKKFQELRELS

Foldseek 3Di:
DPDPAFDKAWEDLVCQVVPFPDPPDDRPSNVVVVVVVPDPDDTDMDGHHPDPPCPPDGDPSNVVSVVVVVVCVVVVVCVVHHHDD